Protein AF-A0A5E7DS56-F1 (afdb_monomer_lite)

Radius of gyration: 23.09 Å; chains: 1; bounding box: 51×20×66 Å

Secondary structure (DSSP, 8-state):
-PPP-EEEEPPGGGTTSSSS--EESS------TTSPPPEEEE-HHHHHHHHHHHHHHHHHHHHHHHHHHHHHHHHHH--

Organism: Pseudomonas fluorescens (NCBI:txid294)

pLDDT: mean 73.62, std 15.52, range [49.22, 97.5]

Foldseek 3Di:
DDDFQKKWWDFPVCCPVDPGTDIDSDPPDDCPPVNTDTDIDTPPVSVVVVVVVVVVVVVVVVVVVVVVVVVVVVVVVVD

Structure (mmCIF, N/CA/C/O backbone):
data_AF-A0A5E7DS56-F1
#
_entry.id   AF-A0A5E7DS56-F1
#
loop_
_atom_site.group_PDB
_atom_site.id
_atom_site.type_symbol
_atom_site.label_atom_id
_atom_site.label_alt_id
_atom_site.label_comp_id
_atom_site.label_asym_id
_atom_site.label_entity_id
_atom_site.label_seq_id
_atom_site.pdbx_PDB_ins_code
_atom_site.Cartn_x
_atom_site.Cartn_y
_atom_site.Cartn_z
_atom_site.occupancy
_atom_site.B_iso_or_equiv
_atom_site.auth_seq_id
_atom_site.auth_comp_id
_atom_site.auth_asym_id
_atom_site.auth_atom_id
_atom_site.pdbx_PDB_model_num
ATOM 1 N N . MET A 1 1 ? -4.177 -13.449 -3.618 1.00 49.97 1 MET A N 1
ATOM 2 C CA . MET A 1 1 ? -3.775 -12.040 -3.795 1.00 49.97 1 MET A CA 1
ATOM 3 C C . MET A 1 1 ? -2.747 -12.025 -4.906 1.00 49.97 1 MET A C 1
ATOM 5 O O . MET A 1 1 ? -1.832 -12.833 -4.829 1.00 49.97 1 MET A O 1
ATOM 9 N N . SER A 1 2 ? -2.949 -11.236 -5.959 1.00 57.44 2 SER A N 1
ATOM 10 C CA . SER A 1 2 ? -1.995 -11.162 -7.074 1.00 57.44 2 SER A CA 1
ATOM 11 C C . SER A 1 2 ? -0.839 -10.239 -6.701 1.00 57.44 2 SER A C 1
ATOM 13 O O . SER A 1 2 ? -1.078 -9.180 -6.119 1.00 57.44 2 SER A O 1
ATOM 15 N N . GLU A 1 3 ? 0.388 -10.639 -7.021 1.00 61.00 3 GLU A N 1
ATOM 16 C CA . GLU A 1 3 ? 1.591 -9.847 -6.756 1.00 61.00 3 GLU A CA 1
ATOM 17 C C . GLU A 1 3 ? 1.521 -8.480 -7.467 1.00 61.00 3 GLU A C 1
ATOM 19 O O . GLU A 1 3 ? 0.953 -8.380 -8.563 1.00 61.00 3 GLU A O 1
ATOM 24 N N . PRO A 1 4 ? 2.016 -7.398 -6.836 1.00 61.12 4 PRO A N 1
ATOM 25 C CA . PRO A 1 4 ? 2.046 -6.084 -7.461 1.00 61.12 4 PRO A CA 1
ATOM 26 C C . PRO A 1 4 ? 2.994 -6.109 -8.661 1.00 61.12 4 PRO A C 1
ATOM 28 O O . PRO A 1 4 ? 4.142 -6.529 -8.540 1.00 61.12 4 PRO A O 1
ATOM 31 N N . LYS A 1 5 ?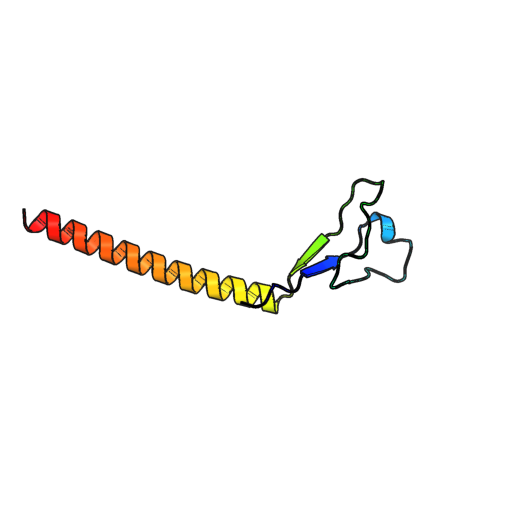 2.524 -5.629 -9.816 1.00 64.25 5 LYS A N 1
ATOM 32 C CA . LYS A 1 5 ? 3.384 -5.440 -10.985 1.00 64.25 5 LYS A CA 1
ATOM 33 C C . LYS A 1 5 ? 4.338 -4.276 -10.717 1.00 64.25 5 LYS A C 1
ATOM 35 O O . LYS A 1 5 ? 3.909 -3.119 -10.665 1.00 64.25 5 LYS A O 1
ATOM 40 N N . ILE A 1 6 ? 5.609 -4.603 -10.514 1.00 65.62 6 ILE A N 1
ATOM 41 C CA . ILE A 1 6 ? 6.700 -3.640 -10.379 1.00 65.62 6 ILE A CA 1
ATOM 42 C C . ILE A 1 6 ? 7.301 -3.446 -11.768 1.00 65.62 6 I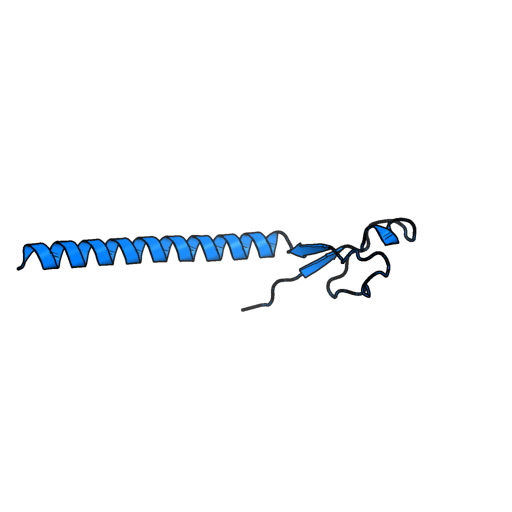LE A C 1
ATOM 44 O O . ILE A 1 6 ? 7.521 -4.412 -12.487 1.00 65.62 6 ILE A O 1
ATOM 48 N N . ILE A 1 7 ? 7.542 -2.200 -12.154 1.00 67.31 7 ILE A N 1
ATOM 49 C CA . ILE A 1 7 ? 8.279 -1.865 -13.366 1.00 67.31 7 ILE A CA 1
ATOM 50 C C . ILE A 1 7 ? 9.567 -1.184 -12.941 1.00 67.31 7 ILE A C 1
ATOM 52 O O . ILE A 1 7 ? 9.559 -0.247 -12.143 1.00 67.31 7 ILE A O 1
ATOM 56 N N . TYR A 1 8 ? 10.681 -1.657 -13.471 1.00 65.56 8 TYR A N 1
ATOM 57 C CA . TYR A 1 8 ? 11.989 -1.092 -13.211 1.00 65.56 8 TYR A CA 1
ATOM 58 C C . TYR A 1 8 ? 12.315 -0.053 -14.283 1.00 65.56 8 TYR A C 1
ATOM 60 O O . TYR A 1 8 ? 12.077 -0.267 -15.474 1.00 65.56 8 TYR A O 1
ATOM 68 N N . LEU A 1 9 ? 12.861 1.073 -13.838 1.00 65.19 9 LEU A N 1
ATOM 69 C CA . LEU A 1 9 ? 13.453 2.104 -14.673 1.00 65.19 9 LEU A CA 1
ATOM 70 C C . LEU A 1 9 ? 14.973 1.978 -14.592 1.00 65.19 9 LEU A C 1
ATOM 72 O O . LEU A 1 9 ? 15.529 1.957 -13.485 1.00 65.19 9 LEU A O 1
ATOM 76 N N . GLY A 1 10 ? 15.622 1.930 -15.756 1.00 64.50 10 GLY A N 1
ATOM 77 C CA . GLY A 1 10 ? 17.075 1.835 -15.855 1.00 64.50 10 GLY A CA 1
ATOM 78 C C . GLY A 1 10 ? 17.804 2.931 -15.061 1.00 64.50 10 GLY A C 1
ATOM 79 O O . GLY A 1 10 ? 17.292 4.049 -14.916 1.00 64.50 10 GLY A O 1
ATOM 80 N N . PRO A 1 11 ? 18.989 2.626 -14.503 1.00 65.81 11 PRO A N 1
ATOM 81 C CA . PRO A 1 11 ? 19.765 3.590 -13.736 1.00 65.81 11 PRO A CA 1
ATOM 82 C C . PRO A 1 11 ? 20.208 4.764 -14.620 1.00 65.81 11 PRO A C 1
ATOM 84 O O . PRO A 1 11 ? 20.479 4.604 -15.807 1.00 65.81 11 PRO A O 1
ATOM 87 N N . ALA A 1 12 ? 20.349 5.953 -14.024 1.00 63.12 12 ALA A N 1
ATOM 88 C CA . ALA A 1 12 ? 20.746 7.165 -14.750 1.00 63.12 12 ALA A CA 1
ATOM 89 C C . ALA A 1 12 ? 22.099 7.029 -15.487 1.00 63.12 12 ALA A C 1
ATOM 91 O O . ALA A 1 12 ? 22.325 7.747 -16.456 1.00 63.12 12 ALA A O 1
ATOM 92 N N . CYS A 1 13 ? 22.965 6.089 -15.063 1.00 64.69 13 CYS A N 1
ATOM 93 C CA . CYS A 1 13 ? 24.223 5.740 -15.740 1.00 64.69 13 CYS A CA 1
ATOM 94 C C . CYS A 1 13 ? 24.016 5.225 -17.182 1.00 64.69 13 CYS A C 1
ATOM 96 O O . CYS A 1 13 ? 24.911 5.386 -18.003 1.00 64.69 13 CYS A O 1
ATOM 98 N N . GLU A 1 14 ? 22.847 4.657 -17.504 1.00 61.34 14 GLU A N 1
ATOM 99 C CA . GLU A 1 14 ? 22.511 4.133 -18.839 1.00 61.34 14 GLU A CA 1
ATOM 100 C C . GLU A 1 14 ? 21.686 5.107 -19.698 1.00 61.34 14 GLU A C 1
ATOM 102 O O . GLU A 1 14 ? 21.304 4.777 -20.823 1.00 61.34 14 GLU A O 1
ATOM 107 N N . ALA A 1 15 ? 21.423 6.325 -19.209 1.00 58.06 15 ALA A N 1
ATOM 108 C CA . ALA A 1 15 ? 20.632 7.319 -19.937 1.00 58.06 15 ALA A CA 1
ATOM 109 C C . ALA A 1 15 ? 21.251 7.722 -21.293 1.00 58.06 15 ALA A C 1
ATOM 111 O O . ALA A 1 15 ? 20.537 8.221 -22.160 1.00 58.06 15 ALA A O 1
ATOM 112 N N . GLU A 1 16 ? 22.556 7.498 -21.486 1.00 52.66 16 GLU A N 1
ATOM 113 C CA . GLU A 1 16 ? 23.286 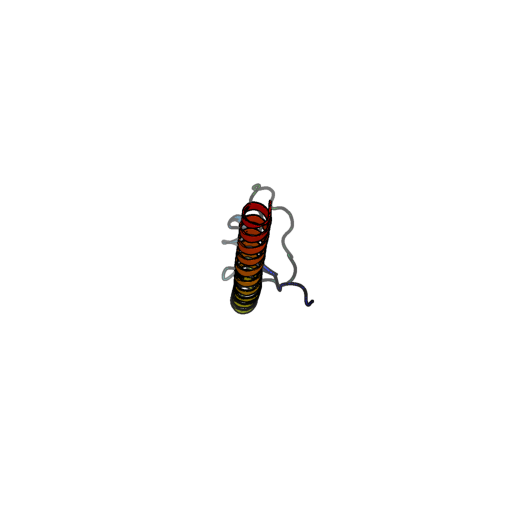7.827 -22.719 1.00 52.66 16 GLU A CA 1
ATOM 114 C C . GLU A 1 16 ? 23.473 6.632 -23.677 1.00 52.66 16 GLU A C 1
ATOM 116 O O . GLU A 1 16 ? 23.931 6.818 -24.803 1.00 52.66 16 GLU A O 1
ATOM 121 N N . THR A 1 17 ? 23.124 5.405 -23.268 1.00 55.19 17 THR A N 1
ATOM 122 C CA . THR A 1 17 ? 23.403 4.170 -24.032 1.00 55.19 17 THR A CA 1
ATOM 123 C C . THR A 1 17 ? 22.216 3.621 -24.836 1.00 55.19 17 THR A C 1
ATOM 125 O O . THR A 1 17 ? 22.354 2.586 -25.486 1.00 55.19 17 THR A O 1
ATOM 128 N N . GLY A 1 18 ? 21.066 4.302 -24.849 1.00 51.50 18 GLY A N 1
ATOM 129 C CA . GLY A 1 18 ? 19.884 3.893 -25.619 1.00 51.50 18 GLY A CA 1
ATOM 130 C C . GLY A 1 18 ? 18.887 5.031 -25.855 1.00 51.50 18 GLY A C 1
ATOM 131 O O . GLY A 1 18 ? 18.987 6.082 -25.228 1.00 51.50 18 GLY A O 1
ATOM 132 N N . ASP A 1 19 ? 17.907 4.807 -26.739 1.00 49.22 19 ASP A N 1
ATOM 133 C CA . ASP A 1 19 ? 16.906 5.780 -27.238 1.00 49.22 19 ASP A CA 1
ATOM 134 C C . ASP A 1 19 ? 15.918 6.329 -26.174 1.00 49.22 19 ASP A C 1
ATOM 136 O O . ASP A 1 19 ? 14.871 6.896 -26.497 1.00 49.22 19 ASP A O 1
ATOM 140 N N . GLY A 1 20 ? 16.233 6.179 -24.889 1.00 50.81 20 GLY A N 1
ATOM 141 C CA . GLY A 1 20 ? 15.422 6.607 -23.761 1.00 50.81 20 GLY A CA 1
ATOM 142 C C . GLY A 1 20 ? 15.251 5.523 -22.701 1.00 50.81 20 GLY A C 1
ATOM 143 O O . GLY A 1 20 ? 15.563 4.348 -22.897 1.00 50.81 20 GLY A O 1
ATOM 144 N N . TRP A 1 21 ? 14.740 5.972 -21.554 1.00 53.47 21 TRP A N 1
ATOM 145 C CA . TRP A 1 21 ? 14.351 5.199 -20.378 1.00 53.47 21 TRP A CA 1
ATOM 146 C C . TRP A 1 21 ? 13.670 3.872 -20.746 1.00 53.47 21 TRP A C 1
ATOM 148 O O . TRP A 1 21 ? 12.484 3.832 -21.074 1.00 53.47 21 TRP A O 1
ATOM 158 N N . THR A 1 22 ? 14.430 2.781 -20.712 1.00 56.84 22 THR A N 1
ATOM 159 C CA . THR A 1 22 ? 13.897 1.442 -20.975 1.00 56.84 22 THR A CA 1
ATOM 160 C C . THR A 1 22 ? 13.133 0.979 -19.732 1.00 56.84 22 THR A C 1
ATOM 162 O O . THR A 1 22 ? 13.617 1.144 -18.614 1.00 56.84 22 THR A O 1
ATOM 165 N N . TRP A 1 23 ? 11.921 0.453 -19.925 1.00 60.28 23 TRP A N 1
ATOM 166 C CA . TRP A 1 23 ? 11.042 -0.065 -18.871 1.00 60.28 23 TRP A CA 1
ATOM 167 C C . TRP A 1 23 ? 11.015 -1.592 -18.934 1.00 60.28 23 TRP A C 1
ATOM 169 O O . TRP A 1 23 ? 10.907 -2.147 -20.027 1.00 60.28 23 TRP A O 1
ATOM 179 N N . ALA A 1 24 ? 11.065 -2.271 -17.788 1.00 59.97 24 ALA A N 1
ATOM 180 C CA . ALA A 1 24 ? 11.020 -3.73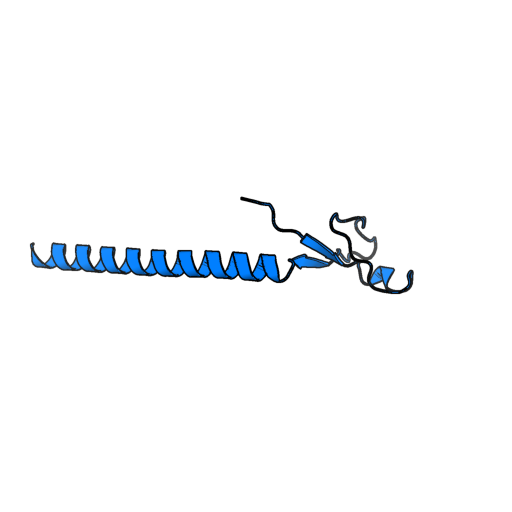4 -17.735 1.00 59.97 24 ALA A CA 1
ATOM 181 C C . ALA A 1 24 ? 10.203 -4.246 -16.536 1.00 59.97 24 ALA A C 1
ATOM 183 O O . ALA A 1 24 ? 10.317 -3.700 -15.439 1.00 59.97 24 ALA A O 1
ATOM 184 N N . GLU A 1 25 ? 9.369 -5.274 -16.755 1.00 57.00 25 GLU A N 1
ATOM 185 C CA . GLU A 1 25 ? 8.565 -5.928 -15.699 1.00 57.00 25 GLU A CA 1
ATOM 186 C C . GLU A 1 25 ? 9.445 -6.758 -14.737 1.00 57.00 25 GLU A C 1
ATOM 188 O O . GLU A 1 25 ? 9.192 -6.779 -13.537 1.00 57.00 25 GLU A O 1
ATOM 193 N N . ASP A 1 26 ? 10.526 -7.363 -15.235 1.00 61.59 26 ASP A N 1
ATOM 194 C CA . ASP A 1 26 ? 11.562 -8.023 -14.430 1.00 61.59 26 ASP A CA 1
ATOM 195 C C . ASP A 1 26 ? 12.822 -7.165 -14.458 1.00 61.59 26 ASP A C 1
ATOM 197 O O . ASP A 1 26 ? 13.201 -6.749 -15.548 1.00 61.59 26 ASP A O 1
ATOM 201 N N . ASN A 1 27 ? 13.478 -6.906 -13.314 1.00 60.97 27 ASN A N 1
ATOM 202 C CA . ASN A 1 27 ? 14.697 -6.086 -13.277 1.00 60.97 27 ASN A CA 1
ATOM 203 C C . ASN A 1 27 ? 15.797 -6.714 -14.157 1.00 60.97 27 ASN A C 1
ATOM 205 O O . ASN A 1 27 ? 16.438 -7.672 -13.720 1.00 60.97 27 ASN A O 1
ATOM 209 N N . PRO A 1 28 ? 16.060 -6.183 -15.362 1.00 63.53 28 PRO A N 1
ATOM 210 C CA . PRO A 1 28 ? 17.062 -6.720 -16.264 1.00 63.53 28 PRO A CA 1
ATOM 211 C C . PRO A 1 28 ? 18.449 -6.143 -15.959 1.00 63.53 28 PRO A C 1
ATOM 213 O O . PRO A 1 28 ? 19.441 -6.621 -16.508 1.00 63.53 28 PRO A O 1
ATOM 216 N N . TRP A 1 29 ? 18.527 -5.108 -15.112 1.00 66.62 29 TRP A N 1
ATOM 217 C CA . TRP A 1 29 ? 19.758 -4.382 -14.857 1.00 66.62 29 TRP A CA 1
ATOM 218 C C . TRP A 1 29 ? 20.543 -5.028 -13.716 1.00 66.62 29 TRP A C 1
ATOM 220 O O . TRP A 1 29 ? 20.007 -5.169 -12.607 1.00 66.62 29 TRP A O 1
ATOM 230 N N . PRO A 1 30 ? 21.816 -5.388 -13.957 1.00 64.94 30 P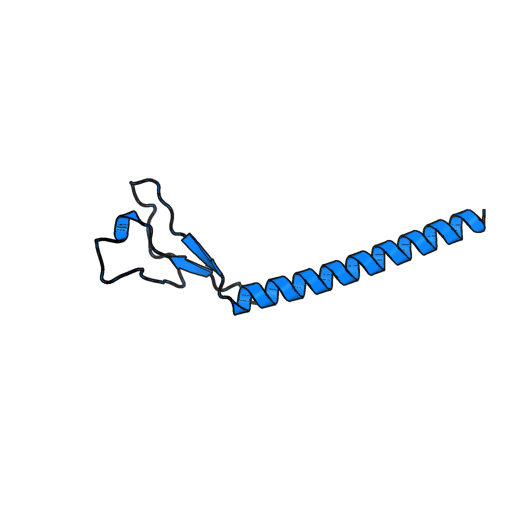RO A N 1
ATOM 231 C CA . PRO A 1 30 ? 22.734 -5.717 -12.879 1.00 64.94 30 PRO A CA 1
ATOM 232 C C . PRO A 1 30 ? 22.979 -4.481 -12.001 1.00 64.94 30 PRO A C 1
ATOM 234 O O . PRO A 1 30 ? 22.689 -3.348 -12.392 1.00 64.94 30 PRO A O 1
ATOM 237 N N . ASP A 1 31 ? 23.535 -4.691 -10.809 1.00 66.62 31 ASP A N 1
ATOM 238 C CA . ASP A 1 31 ? 24.004 -3.584 -9.975 1.00 66.62 31 ASP A CA 1
ATOM 239 C C . ASP A 1 31 ? 25.043 -2.760 -10.772 1.00 66.62 31 ASP A C 1
ATOM 241 O O . ASP A 1 31 ? 26.102 -3.275 -11.125 1.00 66.62 31 ASP A O 1
ATOM 245 N N . CYS A 1 32 ? 24.726 -1.500 -11.112 1.00 62.22 32 CYS A N 1
ATOM 246 C CA . CYS A 1 32 ? 25.632 -0.626 -11.874 1.00 62.22 32 CYS A CA 1
ATOM 247 C C . CYS A 1 32 ? 26.857 -0.309 -10.992 1.00 62.22 32 CYS A C 1
ATOM 249 O O . CYS A 1 32 ? 26.696 0.121 -9.846 1.00 62.22 32 CYS A O 1
ATOM 251 N N . ASP A 1 33 ? 28.077 -0.439 -11.530 1.00 61.19 33 ASP A N 1
ATOM 252 C CA . ASP A 1 33 ? 29.341 -0.139 -10.822 1.00 61.19 33 ASP A CA 1
ATOM 253 C C . ASP A 1 33 ? 29.420 1.314 -10.306 1.00 61.19 33 ASP A C 1
ATOM 255 O O . ASP A 1 33 ? 30.230 1.644 -9.440 1.00 61.19 33 ASP A O 1
ATOM 259 N N . CYS A 1 34 ? 28.552 2.199 -10.808 1.00 65.38 34 CYS A N 1
ATOM 260 C CA . CYS A 1 34 ? 28.405 3.572 -10.327 1.00 65.38 34 CYS A CA 1
ATOM 261 C C . CYS A 1 34 ? 27.632 3.695 -8.996 1.00 65.38 34 CYS A C 1
ATOM 263 O O . CYS A 1 34 ? 27.460 4.803 -8.493 1.00 65.38 34 CYS A O 1
ATOM 265 N N . GLY A 1 35 ? 27.134 2.588 -8.431 1.00 62.19 35 GLY A N 1
ATOM 266 C CA . GLY A 1 35 ? 26.387 2.557 -7.169 1.00 62.19 35 GLY A CA 1
ATOM 267 C C . GLY A 1 35 ? 24.923 3.005 -7.270 1.00 62.19 35 GLY A C 1
ATOM 268 O O . GLY A 1 35 ? 24.212 3.013 -6.262 1.00 62.19 35 GLY A O 1
ATOM 269 N N . HIS A 1 36 ? 24.443 3.363 -8.464 1.00 64.38 36 HIS A N 1
ATOM 270 C CA . HIS A 1 36 ? 23.038 3.692 -8.695 1.00 64.38 36 HIS A CA 1
ATOM 271 C C . HIS A 1 36 ? 22.221 2.427 -8.973 1.00 64.38 36 HIS A C 1
ATOM 273 O O . HIS A 1 36 ? 22.547 1.642 -9.860 1.00 64.38 36 HIS A O 1
ATOM 279 N N . ARG A 1 37 ? 21.131 2.251 -8.218 1.00 63.00 37 ARG A N 1
ATOM 280 C CA . ARG A 1 37 ? 20.183 1.143 -8.395 1.00 63.00 37 ARG A CA 1
ATOM 281 C C . ARG A 1 37 ? 19.019 1.546 -9.312 1.00 63.00 37 ARG A C 1
ATOM 283 O O . ARG A 1 37 ? 18.649 2.723 -9.307 1.00 63.00 37 ARG A O 1
ATOM 290 N N . PRO A 1 38 ? 18.418 0.591 -10.044 1.00 65.44 38 PRO A N 1
ATOM 291 C CA . PRO A 1 38 ? 17.194 0.820 -10.808 1.00 65.44 38 PRO A CA 1
ATOM 292 C C . PRO A 1 38 ? 16.071 1.371 -9.925 1.00 65.44 38 PRO A C 1
ATOM 294 O O . PRO A 1 38 ? 15.894 0.935 -8.781 1.00 65.44 38 PRO A O 1
ATOM 297 N N . VAL A 1 39 ? 15.303 2.326 -10.451 1.00 67.19 39 VAL A N 1
ATOM 298 C CA . VAL A 1 39 ? 14.160 2.898 -9.726 1.00 67.19 39 VAL A CA 1
ATOM 299 C C . VAL A 1 39 ? 12.955 1.985 -9.921 1.00 67.19 39 VAL A C 1
ATOM 301 O O . VAL A 1 39 ? 12.613 1.626 -11.044 1.00 67.19 39 VAL A O 1
ATOM 304 N N . GLN A 1 40 ? 12.311 1.605 -8.820 1.00 67.75 40 GLN A N 1
ATOM 305 C CA . GLN A 1 40 ? 11.115 0.767 -8.839 1.00 67.75 40 GLN A CA 1
ATOM 306 C C . GLN A 1 40 ? 9.869 1.642 -8.946 1.00 67.75 40 GLN A C 1
ATOM 308 O O . GLN A 1 40 ? 9.646 2.521 -8.113 1.00 67.75 40 GLN A O 1
ATOM 313 N N . TYR A 1 41 ? 9.040 1.365 -9.943 1.00 65.94 41 TYR A N 1
ATOM 314 C CA . TYR A 1 41 ? 7.727 1.962 -10.124 1.00 65.94 41 TYR A CA 1
ATOM 315 C C . TYR A 1 41 ? 6.657 0.909 -9.885 1.00 65.94 41 TYR A C 1
ATOM 317 O O . TYR A 1 41 ? 6.773 -0.235 -10.314 1.00 65.94 41 TYR A O 1
ATOM 325 N N . VAL A 1 42 ? 5.584 1.305 -9.214 1.00 65.25 42 VAL A N 1
ATOM 326 C CA . VA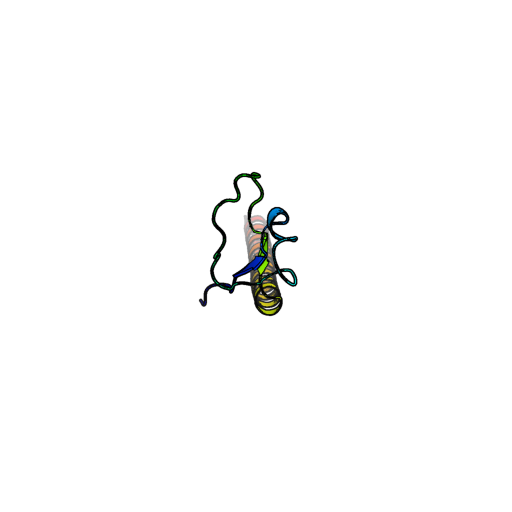L A 1 42 ? 4.365 0.505 -9.121 1.00 65.25 42 VAL A CA 1
ATOM 327 C C . VAL A 1 42 ? 3.377 1.092 -10.117 1.00 65.25 42 VAL A C 1
ATOM 329 O O . VAL A 1 42 ? 3.207 2.312 -10.167 1.00 65.25 42 VAL A O 1
ATOM 332 N N . LEU A 1 43 ? 2.736 0.243 -10.922 1.00 72.31 43 LEU A N 1
ATOM 333 C CA . LEU A 1 43 ? 1.689 0.693 -11.838 1.00 72.31 43 LEU A CA 1
ATOM 334 C C . LEU A 1 43 ? 0.605 1.474 -11.081 1.00 72.31 43 LEU A C 1
ATOM 336 O O . LEU A 1 43 ? 0.186 1.050 -10.003 1.00 72.31 43 LEU A O 1
ATOM 340 N N . GLY A 1 44 ? 0.120 2.575 -11.667 1.00 71.56 44 GLY A N 1
ATOM 341 C CA . GLY A 1 44 ? -0.894 3.439 -11.045 1.00 71.56 44 GLY A CA 1
ATOM 342 C C . GLY A 1 44 ? -2.119 2.662 -10.557 1.00 71.56 44 GLY A C 1
ATOM 343 O O . GLY A 1 44 ? -2.502 2.794 -9.405 1.00 71.56 44 GLY A O 1
ATOM 344 N N . GLU A 1 45 ? -2.630 1.725 -11.363 1.00 74.69 45 GLU A N 1
ATOM 345 C CA . GLU A 1 45 ? -3.746 0.843 -10.978 1.00 74.69 45 GLU A CA 1
ATOM 346 C C . GLU A 1 45 ? -3.452 -0.032 -9.744 1.00 74.69 45 GLU A C 1
ATOM 348 O O . GLU A 1 45 ? -4.335 -0.305 -8.931 1.00 74.69 45 GLU A O 1
ATOM 353 N N . THR A 1 46 ? -2.201 -0.473 -9.582 1.00 76.31 46 THR A N 1
ATOM 354 C CA . THR A 1 46 ? -1.778 -1.280 -8.434 1.00 76.31 46 THR A CA 1
ATOM 355 C C . THR A 1 46 ? -1.650 -0.398 -7.201 1.00 76.31 46 THR A C 1
ATOM 357 O O . THR A 1 46 ? -2.067 -0.806 -6.118 1.00 76.31 46 THR A O 1
ATOM 360 N N . PHE A 1 47 ? -1.124 0.816 -7.365 1.00 76.94 47 PHE A N 1
ATOM 361 C CA . PHE A 1 47 ? -1.065 1.806 -6.299 1.00 76.94 47 PHE A CA 1
ATOM 362 C C . PHE A 1 47 ? -2.469 2.196 -5.822 1.00 76.94 47 PHE A C 1
ATOM 364 O O . PHE A 1 47 ? -2.740 2.101 -4.628 1.00 76.94 47 PHE A O 1
ATOM 371 N N . ASP A 1 48 ? -3.381 2.526 -6.737 1.00 79.88 48 ASP A N 1
ATOM 372 C CA . ASP A 1 48 ? -4.769 2.891 -6.431 1.00 79.88 48 ASP A CA 1
ATOM 373 C C . ASP A 1 48 ? -5.498 1.766 -5.689 1.00 79.88 48 ASP A C 1
ATOM 375 O O . ASP A 1 48 ? -6.193 2.010 -4.701 1.00 79.88 48 ASP A O 1
ATOM 379 N N . ARG A 1 49 ? -5.289 0.511 -6.106 1.00 81.69 49 ARG A N 1
ATOM 380 C CA . ARG A 1 49 ? -5.829 -0.660 -5.405 1.00 81.69 49 ARG A CA 1
ATOM 381 C C . ARG A 1 49 ? -5.283 -0.776 -3.983 1.00 81.69 49 ARG A C 1
ATOM 383 O O . ARG A 1 49 ? -6.067 -0.935 -3.052 1.00 81.69 49 ARG A O 1
ATOM 390 N N . VAL A 1 50 ? -3.962 -0.698 -3.804 1.00 82.25 50 VAL A N 1
ATOM 391 C CA . VAL A 1 50 ? -3.325 -0.790 -2.475 1.00 82.25 50 VAL A CA 1
ATOM 392 C C . VAL A 1 50 ? -3.782 0.357 -1.571 1.00 82.25 50 VAL A C 1
ATOM 394 O O . VAL A 1 50 ? -4.020 0.151 -0.381 1.00 82.25 50 VAL A O 1
ATOM 397 N N . VAL A 1 51 ? -3.957 1.555 -2.129 1.00 87.25 51 VAL A N 1
ATOM 398 C CA . VAL A 1 51 ? -4.521 2.713 -1.428 1.00 87.25 51 VAL A CA 1
ATOM 399 C C . VAL A 1 51 ? -5.958 2.437 -0.985 1.00 87.25 51 VAL A C 1
ATOM 401 O O . VAL A 1 51 ? -6.264 2.619 0.191 1.00 87.25 51 VAL A O 1
ATOM 404 N N . ALA A 1 52 ? -6.815 1.927 -1.871 1.00 90.06 52 ALA A N 1
ATOM 405 C CA . ALA A 1 52 ? -8.196 1.590 -1.530 1.00 90.06 52 ALA A CA 1
ATOM 406 C C . ALA A 1 52 ? -8.281 0.499 -0.446 1.00 90.06 52 ALA A C 1
ATOM 408 O O . ALA A 1 52 ? -9.064 0.614 0.496 1.00 90.06 52 ALA A O 1
ATOM 409 N N . GLU A 1 53 ? -7.449 -0.541 -0.536 1.00 92.38 53 GLU A N 1
ATOM 410 C CA . GLU A 1 53 ? -7.368 -1.601 0.476 1.00 92.38 53 GLU A CA 1
ATOM 411 C C . GLU A 1 53 ? -6.919 -1.053 1.837 1.00 92.38 53 GLU A C 1
ATOM 413 O O . GLU A 1 53 ? -7.534 -1.360 2.863 1.00 92.38 53 GLU A O 1
ATOM 418 N N . ARG A 1 54 ? -5.893 -0.193 1.853 1.00 93.00 54 ARG A N 1
ATOM 419 C CA . ARG A 1 54 ? -5.440 0.508 3.062 1.00 93.00 54 ARG A CA 1
ATOM 420 C C . ARG A 1 54 ? -6.566 1.337 3.674 1.00 93.00 54 ARG A C 1
ATOM 422 O O . ARG A 1 54 ? -6.758 1.293 4.886 1.00 93.00 54 ARG A O 1
ATOM 429 N N . ASP A 1 55 ? -7.304 2.082 2.861 1.00 96.06 55 ASP A N 1
ATOM 430 C CA . ASP A 1 55 ? -8.355 2.978 3.346 1.00 96.06 55 ASP A CA 1
ATOM 431 C C . ASP A 1 55 ? -9.527 2.194 3.958 1.00 96.06 55 ASP A C 1
ATOM 433 O O . ASP A 1 55 ? -10.034 2.562 5.020 1.00 96.06 55 ASP A O 1
ATOM 437 N N . VAL A 1 56 ? -9.888 1.047 3.371 1.00 96.56 56 VAL A N 1
ATOM 438 C CA . VAL A 1 56 ? -10.863 0.114 3.960 1.00 96.56 56 VAL A CA 1
ATOM 439 C C . VAL A 1 56 ? -10.368 -0.437 5.299 1.00 96.56 56 VAL A C 1
ATOM 441 O O . VAL A 1 56 ? -11.141 -0.519 6.255 1.00 96.56 56 VAL A O 1
ATOM 444 N N . LEU A 1 57 ? -9.092 -0.819 5.398 1.00 96.44 57 LEU A N 1
ATOM 445 C CA . LEU A 1 57 ? -8.525 -1.317 6.653 1.00 96.44 57 LEU A CA 1
ATOM 446 C C . LEU A 1 57 ? -8.501 -0.239 7.741 1.00 96.44 57 LEU A C 1
ATOM 448 O O . LEU A 1 57 ? -8.865 -0.535 8.877 1.00 96.44 57 LEU A O 1
ATOM 452 N N . HIS A 1 58 ? -8.152 1.003 7.400 1.00 96.25 58 HIS A N 1
ATOM 453 C CA . HIS A 1 58 ? -8.212 2.123 8.339 1.00 96.25 58 HIS A CA 1
ATOM 454 C C . HIS A 1 58 ? -9.628 2.380 8.846 1.00 96.25 58 HIS A C 1
ATOM 456 O O . HIS A 1 58 ? -9.815 2.577 10.044 1.00 96.25 58 HIS A O 1
ATOM 462 N N . LEU A 1 59 ? -10.635 2.330 7.971 1.00 97.00 59 LEU A N 1
ATOM 463 C CA . LEU A 1 59 ? -12.024 2.491 8.395 1.00 97.00 59 LEU A CA 1
ATOM 464 C C . LEU A 1 59 ? -12.424 1.411 9.411 1.00 97.00 59 LEU A C 1
ATOM 466 O O . LEU A 1 59 ? -12.983 1.718 10.460 1.00 97.00 59 LEU A O 1
ATOM 470 N N . ARG A 1 60 ? -12.078 0.149 9.130 1.00 96.25 60 ARG A N 1
ATOM 471 C CA . ARG A 1 60 ? -12.380 -0.981 10.023 1.00 96.25 60 ARG A CA 1
ATOM 472 C C . ARG A 1 60 ? -11.646 -0.882 11.358 1.00 96.25 60 ARG A C 1
ATOM 474 O O . ARG A 1 60 ? -12.204 -1.288 12.373 1.00 96.25 60 ARG A O 1
ATOM 481 N N . LEU A 1 61 ? -10.419 -0.362 11.356 1.00 97.38 61 LEU A N 1
ATOM 482 C CA . LEU A 1 61 ? -9.655 -0.126 12.577 1.00 97.38 61 LEU A CA 1
ATOM 483 C C . LEU A 1 61 ? -10.326 0.945 13.443 1.00 97.38 61 LEU A C 1
ATOM 485 O O . LEU A 1 61 ? -10.562 0.702 14.619 1.00 97.38 61 LEU A O 1
ATOM 489 N N . ASN A 1 62 ? -10.738 2.063 12.843 1.00 97.00 62 ASN A N 1
ATOM 490 C CA . ASN A 1 62 ? -11.443 3.128 13.558 1.00 97.00 62 ASN A CA 1
ATOM 491 C C . ASN A 1 62 ? -12.773 2.641 14.159 1.00 97.00 62 ASN A C 1
ATOM 493 O O . ASN A 1 62 ? -13.104 2.977 15.293 1.00 97.00 62 ASN A O 1
ATOM 497 N N . GLU A 1 63 ? -13.535 1.822 13.425 1.00 97.50 63 GLU A N 1
ATOM 498 C CA . GLU A 1 63 ? -14.760 1.209 13.956 1.00 97.50 63 GLU A CA 1
ATOM 499 C C . GLU A 1 63 ? -14.478 0.258 15.128 1.00 97.50 63 GLU A C 1
ATOM 501 O O . GLU A 1 63 ? -15.265 0.184 16.074 1.00 97.50 63 GLU A O 1
ATOM 506 N N . ALA A 1 64 ? -13.383 -0.504 15.060 1.00 97.00 64 ALA A N 1
ATOM 507 C CA . ALA A 1 64 ? -12.980 -1.399 16.137 1.00 97.00 64 ALA A CA 1
ATOM 508 C C . ALA A 1 64 ? -12.583 -0.611 17.392 1.00 97.00 64 ALA A C 1
ATOM 510 O O . ALA A 1 64 ? -13.060 -0.945 18.476 1.00 97.00 64 ALA A O 1
ATOM 511 N N . ASP A 1 65 ? -11.797 0.455 17.234 1.00 96.94 65 ASP A N 1
ATOM 512 C CA . ASP A 1 65 ? -11.403 1.347 18.328 1.00 96.94 65 ASP A CA 1
ATOM 513 C C . ASP A 1 65 ? -12.632 1.980 18.989 1.00 96.94 65 ASP A C 1
ATOM 515 O O . ASP A 1 65 ? -12.788 1.898 20.207 1.00 96.94 65 ASP A O 1
ATOM 519 N N . GLN A 1 66 ? -13.582 2.491 18.198 1.00 96.38 66 GLN A N 1
ATOM 520 C CA . GLN A 1 66 ? -14.820 3.052 18.742 1.00 96.38 66 GLN A CA 1
ATOM 521 C C . GLN A 1 66 ? -15.609 2.023 19.570 1.00 96.38 66 GLN A C 1
ATOM 523 O O . GLN A 1 66 ? -16.099 2.335 20.656 1.00 96.38 66 GLN A O 1
ATOM 528 N N . ARG A 1 67 ? -15.730 0.778 19.091 1.00 96.12 67 ARG A N 1
ATOM 529 C CA . ARG A 1 67 ? -16.426 -0.284 19.840 1.00 96.12 67 ARG A CA 1
ATOM 530 C C . ARG A 1 67 ? -15.718 -0.617 21.150 1.00 96.12 67 ARG A C 1
ATOM 532 O O . ARG A 1 67 ? -16.385 -0.911 22.140 1.00 96.12 67 ARG A O 1
ATOM 539 N N . ILE A 1 68 ? -14.387 -0.592 21.164 1.00 96.62 68 ILE A N 1
ATOM 540 C CA . ILE A 1 68 ? -13.601 -0.806 22.383 1.00 96.62 68 ILE A CA 1
ATOM 541 C C . ILE A 1 68 ? -13.880 0.319 23.383 1.00 96.62 68 ILE A C 1
ATOM 543 O O . ILE A 1 68 ? -14.191 0.030 24.539 1.00 96.62 68 ILE A O 1
ATOM 547 N N . ASP A 1 69 ? -13.859 1.575 22.941 1.00 96.19 69 ASP A N 1
ATOM 548 C CA . ASP A 1 69 ? -14.145 2.732 23.795 1.00 96.19 69 ASP A CA 1
ATOM 549 C C . ASP A 1 69 ? -15.559 2.679 24.391 1.00 96.19 69 ASP A C 1
ATOM 551 O O . ASP A 1 69 ? -15.754 2.924 25.589 1.00 96.19 69 ASP A O 1
ATOM 555 N N . GLU A 1 70 ? -16.557 2.303 23.589 1.00 94.94 70 GLU A N 1
ATOM 556 C CA . GLU A 1 70 ? -17.938 2.111 24.042 1.00 94.94 70 GLU A CA 1
ATOM 557 C C . GLU A 1 70 ? -18.036 1.009 25.106 1.00 94.94 70 GLU A C 1
ATOM 559 O O . GLU A 1 70 ? -18.673 1.201 26.150 1.00 94.94 70 GLU A O 1
ATOM 564 N N . LEU A 1 71 ? -17.363 -0.127 24.888 1.00 95.38 71 LEU A N 1
ATOM 565 C CA . LEU A 1 71 ? -17.330 -1.234 25.842 1.00 95.38 71 LEU A CA 1
ATOM 566 C C . LEU A 1 71 ? -16.649 -0.833 27.153 1.00 95.38 71 LEU A C 1
ATOM 568 O O . LEU A 1 71 ? -17.221 -1.069 28.218 1.00 95.38 71 LEU A O 1
ATOM 572 N N . LEU A 1 72 ? -15.487 -0.179 27.099 1.00 94.88 72 LEU A N 1
ATOM 573 C CA . LEU A 1 72 ? -14.759 0.283 28.286 1.00 94.88 72 LEU A CA 1
ATOM 574 C C . LEU A 1 72 ? -15.561 1.321 29.078 1.00 94.88 72 LEU A C 1
ATOM 576 O O . LEU A 1 72 ? -15.646 1.253 30.310 1.00 94.88 72 LEU A O 1
ATOM 580 N N . THR A 1 73 ? -16.217 2.244 28.378 1.00 90.62 73 THR A N 1
ATOM 581 C CA . THR A 1 73 ? -17.098 3.238 28.999 1.00 90.62 73 THR A CA 1
ATOM 582 C C . THR A 1 73 ? -18.306 2.570 29.656 1.00 90.62 73 THR A C 1
ATOM 584 O O . THR A 1 73 ? -18.681 2.931 30.773 1.00 90.62 73 THR A O 1
ATOM 587 N N . SER A 1 74 ? -18.921 1.584 28.994 1.00 84.56 74 SER A N 1
ATOM 588 C CA . SER A 1 74 ? -20.058 0.842 29.549 1.00 84.56 74 SER A CA 1
ATOM 589 C C . SER A 1 74 ? -19.664 0.013 30.774 1.00 84.56 74 SER A C 1
ATOM 591 O O . SER A 1 74 ? -20.399 -0.014 31.756 1.00 84.56 74 SER A O 1
ATOM 593 N N . HIS A 1 75 ? -18.482 -0.605 30.758 1.00 81.88 75 HIS A N 1
ATOM 594 C CA . HIS A 1 75 ? -17.959 -1.381 31.875 1.00 81.88 75 HIS A CA 1
ATOM 595 C C . HIS A 1 75 ? -17.712 -0.495 33.098 1.00 81.88 75 HIS A C 1
ATOM 597 O O . HIS A 1 75 ? -18.149 -0.827 34.192 1.00 81.88 75 HIS A O 1
ATOM 603 N N . THR A 1 76 ? -17.114 0.681 32.895 1.00 78.75 76 THR A N 1
ATOM 604 C CA . THR A 1 76 ? -16.837 1.645 33.971 1.00 78.75 76 THR A CA 1
ATOM 605 C C . THR A 1 76 ? -18.115 2.201 34.613 1.00 78.75 76 THR A C 1
ATOM 607 O O . THR A 1 76 ? -18.106 2.548 35.785 1.00 78.75 76 THR A O 1
ATOM 610 N N . LYS A 1 77 ? -19.228 2.288 33.872 1.00 67.81 77 LYS A N 1
ATOM 611 C CA . LYS A 1 77 ? -20.528 2.745 34.404 1.00 67.81 77 LYS A CA 1
ATOM 612 C C . LYS A 1 77 ? -21.296 1.677 35.190 1.00 67.81 77 LYS A C 1
ATOM 614 O O . LYS A 1 77 ? -22.227 2.028 35.907 1.00 67.81 77 LYS A O 1
ATOM 619 N N . ASN A 1 78 ? -20.963 0.402 34.999 1.00 65.19 78 ASN A N 1
ATOM 620 C CA . ASN A 1 78 ? -21.650 -0.739 35.612 1.00 65.19 78 ASN A CA 1
ATOM 621 C C . ASN A 1 78 ? -20.891 -1.327 36.821 1.00 65.19 78 ASN A C 1
ATOM 623 O O . ASN A 1 78 ? -21.333 -2.336 37.371 1.00 65.19 78 ASN A O 1
ATOM 627 N N . VAL A 1 79 ? -19.765 -0.716 37.208 1.00 57.50 79 VAL A N 1
ATOM 628 C CA . VAL A 1 79 ? -18.988 -0.989 38.431 1.00 57.50 79 VAL A CA 1
ATOM 629 C C . VAL A 1 79 ? -19.218 0.152 39.414 1.00 57.50 79 VAL A C 1
ATOM 631 O O . VAL A 1 79 ? -19.417 -0.149 40.610 1.00 57.50 79 VAL A O 1
#

Sequence (79 aa):
MSEPKIIYLGPACEAETGDGWTWAEDNPWPDCDCGHRPVQYVLGETFDRVVAERDVLHLRLNEADQRIDELLTSHTKNV